Protein AF-A0AAV3P9Z8-F1 (afdb_monomer)

Sequence (166 aa):
MNFHLKKAGYNNTFNQFNIDGEAYTYLLNVLAPEHCNPATLDVKDPAERANLLLEHAEKMDCKRYIDPKDIVEGSANLNLAFEAQIFHQRNGLSPDNKKVSFAEMMTDDELISREERCFRLWINSLGTPSYANNLCEDVRNGWTLLEVLDKIHPGSVNKASYNNAF

Organism: Lithospermum erythrorhizon (NCBI:txid34254)

Foldseek 3Di:
DQVQCVVLVNPDGDDLQDFLPQSLLSVLCSQCVVLRDPCLNVDPHSLVSLVSSVVSCVVLVQDDDDHSVCRNVSVNVVSVVSVVSCCVSTVPDDPPPPCPDPVVPDPVVVVVVVVQVVVQVVLCVLPFPDHDPGNVPSCPVVPSVLSVVCSVPPPPHDPVVCVPVD

Solvent-accessible surface area (backbone atoms only — not comparable to full-atom values): 10073 Å² total; per-residue (Å²): 111,62,75,55,30,56,74,68,67,48,89,69,79,85,46,78,81,68,39,64,41,57,73,56,48,52,38,46,41,71,63,40,54,92,61,54,60,81,64,55,79,73,48,82,50,44,55,64,32,26,46,53,44,49,57,42,40,44,76,68,71,43,83,84,84,75,54,37,65,45,45,55,71,31,39,56,70,62,50,52,52,49,53,50,48,48,43,73,73,52,67,76,68,77,80,72,80,71,71,73,52,78,85,71,63,49,74,63,57,58,52,50,53,50,50,44,52,52,52,28,53,51,54,51,69,68,71,50,94,66,77,58,85,49,47,86,62,58,40,69,85,43,57,52,52,50,48,50,47,27,70,78,40,77,79,73,54,71,67,80,78,53,70,80,76,115

Mean predicted aligned error: 9.34 Å

Secondary structure (DSSP, 8-state):
-HHHHHHTT--SPP-TTS--SHHHHHHHHHH-GGG--THHHH---HHHHHHHHHHHHHHTT----S-HHHHHTT-HHHHHHHHHHHHHH------------GGGS-HHHHHHHHHHHHHHHHHHHTT-SS--SSHHHHTTTSHHHHHHHHHHSTT-S-GGGTTT--

InterPro domains:
  IPR001715 Calponin homology domain [PF00307] (1-89)
  IPR001715 Calponin homology domain [PS50021] (1-91)
  IPR001715 Calponin homology domain [PS50021] (113-166)
  IPR036872 CH domain superfamily [G3DSA:1.10.418.10] (1-94)
  IPR036872 CH domain superfamily [G3DSA:1.10.418.10] (109-165)
  IPR036872 CH domain superfamily [SSF47576] (1-158)
  IPR039959 Fimbrin/Plastin [PTHR19961] (1-162)

Nearest PDB structures (foldseek):
  1pxy-assembly1_A  TM=8.568E-01  e=1.450E-12  Arabidopsis thaliana
  1pxy-assembly2_B  TM=8.191E-01  e=7.698E-12  Arabidopsis thaliana
  1rt8-assembly1_A  TM=8.557E-01  e=7.933E-09  Schizosaccharomyces pombe
  5a37-assembly2_B  TM=4.606E-01  e=2.775E-01  Homo sapiens
  6sl2-assembly1_A  TM=4.660E-01  e=6.348E+00  Entamoeba histolytica

pLDDT: mean 83.17, std 13.85, range [42.38, 97.12]

Radius of gyration: 22.89 Å; Cα contacts (8 Å, |Δi|>4): 141; chains: 1; bounding box: 52×32×57 Å

Structure (mmCIF, N/CA/C/O backbone):
data_AF-A0AAV3P9Z8-F1
#
_entry.id   AF-A0AAV3P9Z8-F1
#
loop_
_atom_site.group_PDB
_atom_site.id
_atom_site.type_symbol
_atom_site.label_atom_id
_atom_site.label_alt_id
_atom_site.label_comp_id
_atom_site.label_asym_id
_atom_site.label_entity_id
_atom_site.label_seq_id
_atom_site.pdbx_PDB_ins_code
_atom_site.Cartn_x
_atom_site.Cartn_y
_atom_site.Cartn_z
_atom_site.occupancy
_atom_site.B_iso_or_equiv
_atom_site.auth_seq_id
_atom_site.auth_comp_id
_atom_site.auth_asym_id
_atom_site.auth_atom_id
_atom_site.pdbx_PDB_model_num
ATOM 1 N N . MET A 1 1 ? -5.318 6.212 7.084 1.00 83.19 1 MET A N 1
ATOM 2 C CA . MET A 1 1 ? -5.020 6.284 8.532 1.00 83.19 1 MET A CA 1
ATOM 3 C C . MET A 1 1 ? -4.733 7.697 9.059 1.00 83.19 1 MET A C 1
ATOM 5 O O . MET A 1 1 ? -5.621 8.290 9.663 1.00 83.19 1 MET A O 1
ATOM 9 N N . ASN A 1 2 ? -3.552 8.284 8.805 1.00 87.25 2 ASN A N 1
ATOM 10 C CA . ASN A 1 2 ? -3.097 9.532 9.460 1.00 87.25 2 ASN A CA 1
ATOM 11 C C . ASN A 1 2 ? -4.044 10.744 9.336 1.00 87.25 2 ASN A C 1
ATOM 13 O O . ASN A 1 2 ? -4.133 11.551 10.259 1.00 87.25 2 ASN A O 1
ATOM 17 N N . PHE A 1 3 ? -4.786 10.861 8.231 1.00 88.69 3 PHE A N 1
ATOM 18 C CA . PHE A 1 3 ? -5.799 11.909 8.054 1.00 88.69 3 PHE A CA 1
ATOM 19 C C . PHE A 1 3 ? -6.867 11.903 9.163 1.00 88.69 3 PHE A C 1
ATOM 21 O O . PHE A 1 3 ? -7.204 12.959 9.697 1.00 88.69 3 PHE A O 1
ATOM 28 N N . HIS A 1 4 ? -7.365 10.721 9.534 1.00 89.56 4 HIS A N 1
ATOM 29 C CA . HIS A 1 4 ? -8.391 10.566 10.570 1.00 89.56 4 HIS A CA 1
ATOM 30 C C . HIS A 1 4 ? -7.808 10.679 11.972 1.00 89.56 4 HIS A C 1
ATOM 32 O O . HIS A 1 4 ? -8.395 11.346 12.816 1.00 89.56 4 HIS A O 1
ATOM 38 N N . LEU A 1 5 ? -6.613 10.129 12.197 1.00 87.94 5 LEU A N 1
ATOM 39 C CA . LEU A 1 5 ? -5.914 10.239 13.482 1.00 87.94 5 LEU A CA 1
ATOM 40 C C . LEU A 1 5 ? -5.647 11.693 13.877 1.00 87.94 5 LEU A C 1
ATOM 42 O O . LEU A 1 5 ? -5.901 12.085 15.014 1.00 87.94 5 LEU A O 1
ATOM 46 N N . LYS A 1 6 ? -5.234 12.529 12.917 1.00 87.06 6 LYS A N 1
ATOM 47 C CA . LYS A 1 6 ? -5.043 13.964 13.152 1.00 87.06 6 LYS A CA 1
ATOM 48 C C . LYS A 1 6 ? -6.346 14.666 13.548 1.00 87.06 6 LYS A C 1
ATOM 50 O O . LYS A 1 6 ? -6.323 15.547 14.402 1.00 87.06 6 LYS A O 1
ATOM 55 N N . LYS A 1 7 ? -7.483 14.280 12.956 1.00 84.38 7 LYS A N 1
ATOM 56 C CA . LYS A 1 7 ? -8.808 14.794 13.350 1.00 84.38 7 LYS A CA 1
ATOM 57 C C . LYS A 1 7 ? -9.230 14.311 14.739 1.00 84.38 7 LYS A C 1
ATOM 59 O O . LYS A 1 7 ? -9.911 15.048 15.441 1.00 84.38 7 LYS A O 1
ATOM 64 N N . ALA A 1 8 ? -8.806 13.110 15.127 1.00 82.94 8 ALA A N 1
ATOM 65 C CA . ALA A 1 8 ? -9.063 12.521 16.439 1.00 82.94 8 ALA A CA 1
ATOM 66 C C . ALA A 1 8 ? -8.230 13.146 17.574 1.00 82.94 8 ALA A C 1
ATOM 68 O O . ALA A 1 8 ? -8.424 12.786 18.730 1.00 82.94 8 ALA A O 1
ATOM 69 N N . GLY A 1 9 ? -7.276 14.032 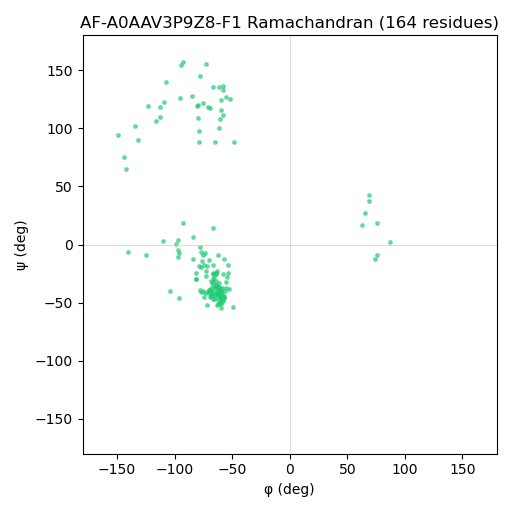17.260 1.00 82.00 9 GLY A N 1
ATOM 70 C CA . GLY A 1 9 ? -6.333 14.572 18.242 1.00 82.00 9 GLY A CA 1
ATOM 71 C C . GLY A 1 9 ? -5.225 13.592 18.644 1.00 82.00 9 GLY A C 1
ATOM 72 O O . GLY A 1 9 ? -4.591 13.785 19.677 1.00 82.00 9 GLY A O 1
ATOM 73 N N . TYR A 1 10 ? -4.976 12.549 17.845 1.00 81.44 10 TYR A N 1
ATOM 74 C CA . TYR A 1 10 ? -3.862 11.633 18.079 1.00 81.44 10 TYR A CA 1
ATOM 75 C C . TYR A 1 10 ? -2.535 12.346 17.772 1.00 81.44 10 TYR A C 1
ATOM 77 O O . TYR A 1 10 ? -2.305 12.797 16.648 1.00 81.44 10 TYR A O 1
ATOM 85 N N . ASN A 1 11 ? -1.677 12.481 18.787 1.00 74.19 11 ASN A N 1
ATOM 86 C CA . ASN A 1 11 ? -0.463 13.307 18.724 1.00 74.19 11 ASN A CA 1
ATOM 87 C C . ASN A 1 11 ? 0.708 12.637 17.988 1.00 74.19 11 ASN A C 1
ATOM 89 O O . ASN A 1 11 ? 1.643 13.322 17.572 1.00 74.19 11 ASN A O 1
ATOM 93 N N . ASN A 1 12 ? 0.665 11.315 17.819 1.00 73.12 12 ASN A N 1
ATOM 94 C CA . ASN A 1 12 ? 1.720 10.562 17.150 1.00 73.12 12 ASN A CA 1
ATOM 95 C 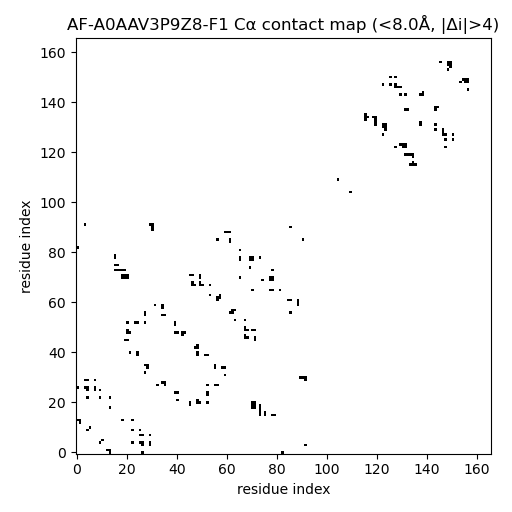C . ASN A 1 12 ? 1.402 10.367 15.663 1.00 73.12 12 ASN A C 1
ATOM 97 O O . ASN A 1 12 ? 0.251 10.357 15.233 1.00 73.12 12 ASN A O 1
ATOM 101 N N . THR A 1 13 ? 2.443 10.187 14.853 1.00 71.38 13 THR A N 1
ATOM 102 C CA . THR A 1 13 ? 2.265 9.742 13.466 1.00 71.38 13 THR A CA 1
ATOM 103 C C . THR A 1 13 ? 2.175 8.227 13.462 1.00 71.38 13 THR A C 1
ATOM 105 O O . THR A 1 13 ? 3.051 7.566 14.020 1.00 71.38 13 THR A O 1
ATOM 108 N N . PHE A 1 14 ? 1.134 7.673 12.837 1.00 66.94 14 PHE A N 1
ATOM 109 C CA . PHE A 1 14 ? 1.035 6.228 12.688 1.00 66.94 14 PHE A CA 1
ATOM 110 C C . PHE A 1 14 ? 2.235 5.712 11.901 1.00 66.94 14 PHE A C 1
ATOM 112 O O . PHE A 1 14 ? 2.489 6.156 10.777 1.00 66.94 14 PHE A O 1
ATOM 119 N N . ASN A 1 15 ? 2.949 4.771 12.510 1.00 66.88 15 ASN A N 1
ATOM 120 C CA . ASN A 1 15 ? 3.999 4.002 11.880 1.00 66.88 15 ASN A CA 1
ATOM 121 C C . ASN A 1 15 ? 3.632 2.524 12.021 1.00 66.88 15 ASN A C 1
ATOM 123 O O . ASN A 1 15 ? 3.529 2.012 13.134 1.00 66.88 15 ASN A O 1
ATOM 127 N N . GLN A 1 16 ? 3.468 1.847 10.886 1.00 58.25 16 GLN A N 1
ATOM 128 C CA . GLN A 1 16 ? 3.085 0.437 10.795 1.00 58.25 16 GLN A CA 1
ATOM 129 C C . GLN A 1 16 ? 4.029 -0.532 11.542 1.00 58.25 16 GLN A C 1
ATOM 131 O O . GLN A 1 16 ? 3.693 -1.696 11.727 1.00 58.25 16 GLN A O 1
ATOM 136 N N . PHE A 1 17 ? 5.207 -0.060 11.963 1.00 58.03 17 PHE A N 1
ATOM 137 C CA . PHE A 1 17 ? 6.217 -0.830 12.695 1.00 58.03 17 PHE A CA 1
ATOM 138 C C . PHE A 1 17 ? 6.197 -0.620 14.217 1.00 58.03 17 PHE A C 1
ATOM 140 O O . PHE A 1 17 ? 7.033 -1.188 14.914 1.00 58.03 17 PHE A O 1
ATOM 147 N N . ASN A 1 18 ? 5.297 0.212 14.747 1.00 58.16 18 ASN A N 1
ATOM 148 C CA . ASN A 1 18 ? 5.192 0.459 16.185 1.00 58.16 18 ASN A CA 1
ATOM 149 C C . ASN A 1 18 ? 3.722 0.635 16.579 1.00 58.16 18 ASN A C 1
ATOM 151 O O . ASN A 1 18 ? 3.242 1.757 16.745 1.00 58.16 18 ASN A O 1
ATOM 155 N N . ILE A 1 19 ? 2.992 -0.481 16.626 1.00 63.69 19 ILE A N 1
ATOM 156 C CA . ILE A 1 19 ? 1.546 -0.496 16.842 1.00 63.69 19 ILE A CA 1
ATOM 157 C C . ILE A 1 19 ? 1.257 -1.210 18.165 1.00 63.69 19 ILE A C 1
ATOM 159 O O . ILE A 1 19 ? 1.323 -2.426 18.254 1.00 63.69 19 ILE A O 1
ATOM 163 N N . ASP A 1 20 ? 0.888 -0.456 19.193 1.00 66.56 20 ASP A N 1
ATOM 164 C CA . ASP A 1 20 ? 0.384 -0.954 20.482 1.00 66.56 20 ASP A CA 1
ATOM 165 C C . ASP A 1 20 ? -1.160 -1.051 20.503 1.00 66.56 20 ASP A C 1
ATOM 167 O O . ASP A 1 20 ? -1.810 -1.044 21.553 1.00 66.56 20 ASP A O 1
ATOM 171 N N . GLY A 1 21 ? -1.767 -1.061 19.314 1.00 74.50 21 GLY A N 1
ATOM 172 C CA . GLY A 1 21 ? -3.212 -1.039 19.092 1.00 74.50 21 GLY A CA 1
ATOM 173 C C . GLY A 1 21 ? -3.882 0.317 19.341 1.00 74.50 21 GLY A C 1
ATOM 174 O O . GLY A 1 21 ? -5.016 0.501 18.906 1.00 74.50 21 GLY A O 1
ATOM 175 N N . GLU A 1 22 ? -3.208 1.293 19.964 1.00 84.25 22 GLU A N 1
ATOM 176 C CA . GLU A 1 22 ? -3.814 2.578 20.339 1.00 84.25 22 GLU A CA 1
ATOM 177 C C . GLU A 1 22 ? -4.289 3.355 19.107 1.00 84.25 22 GLU A C 1
ATOM 179 O O . GLU A 1 22 ? -5.435 3.803 19.041 1.00 84.25 22 GLU A O 1
ATOM 184 N N . ALA A 1 23 ? -3.437 3.456 18.085 1.00 86.50 23 ALA A N 1
ATOM 185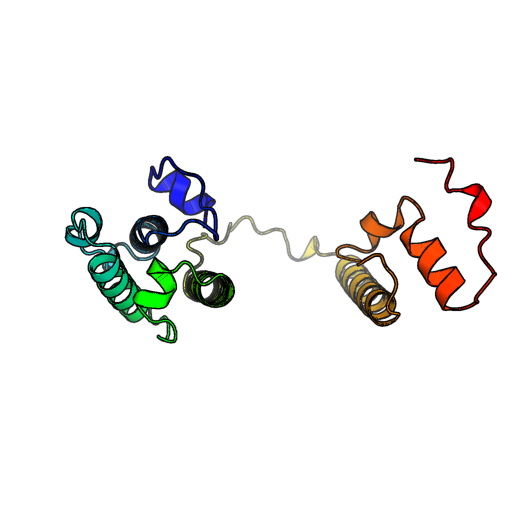 C CA . ALA A 1 23 ? -3.779 4.158 16.853 1.00 86.50 23 ALA A CA 1
ATOM 186 C C . ALA A 1 23 ? -5.023 3.562 16.169 1.00 86.50 23 ALA A C 1
ATOM 188 O O . ALA A 1 23 ? -5.853 4.304 15.641 1.00 86.50 23 ALA A O 1
ATOM 189 N N . TYR A 1 24 ? -5.199 2.239 16.204 1.00 88.56 24 TYR A N 1
ATOM 190 C CA . TYR A 1 24 ? -6.406 1.617 15.667 1.00 88.56 24 TYR A CA 1
ATOM 191 C C . TYR A 1 24 ? -7.642 1.956 16.498 1.00 88.56 24 TYR A C 1
ATOM 193 O O . TYR A 1 24 ? -8.676 2.266 15.913 1.00 88.56 24 TYR A O 1
ATOM 201 N N . THR A 1 25 ? -7.543 1.991 17.829 1.00 88.94 25 THR A N 1
ATOM 202 C CA . THR A 1 25 ? -8.656 2.412 18.693 1.00 88.94 25 THR A CA 1
ATOM 203 C C . THR A 1 25 ? -9.122 3.830 18.352 1.00 88.94 25 THR A C 1
ATOM 205 O O . THR A 1 25 ? -10.314 4.056 18.139 1.00 88.94 25 THR A O 1
ATOM 208 N N . TYR A 1 26 ? -8.194 4.784 18.205 1.00 88.75 26 TYR A N 1
ATOM 209 C CA . TYR A 1 26 ? -8.536 6.143 17.762 1.00 88.75 26 TYR A CA 1
ATOM 210 C C . TYR A 1 26 ? -9.179 6.151 16.373 1.00 88.75 26 TYR A C 1
ATOM 212 O O . TYR A 1 26 ? -10.168 6.855 16.159 1.00 88.75 26 TYR A O 1
ATOM 220 N N . LEU A 1 27 ? -8.648 5.367 15.429 1.00 89.88 27 LEU A N 1
ATOM 221 C CA . LEU A 1 27 ? -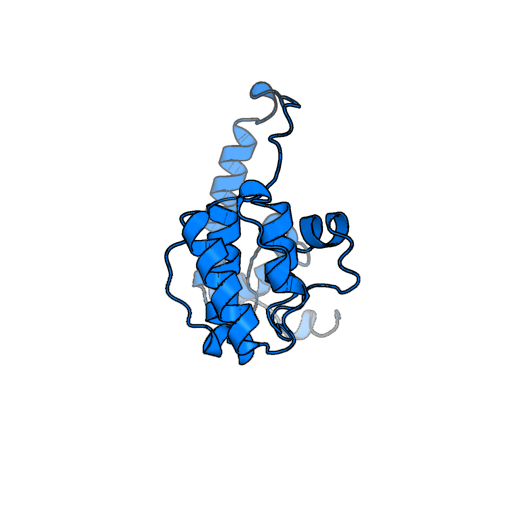9.213 5.268 14.086 1.00 89.88 27 LEU A CA 1
ATOM 222 C C . LEU A 1 27 ? -10.661 4.766 14.123 1.00 89.88 27 LEU A C 1
ATOM 224 O O . LEU A 1 27 ? -11.532 5.394 13.522 1.00 89.88 27 LEU A O 1
ATOM 228 N N . LEU A 1 28 ? -10.926 3.655 14.812 1.00 90.44 28 LEU A N 1
ATOM 229 C CA . LEU A 1 28 ? -12.259 3.056 14.839 1.00 90.44 28 LEU A CA 1
ATOM 230 C C . LEU A 1 28 ? -13.277 3.966 15.524 1.00 90.44 28 LEU A C 1
ATOM 232 O O . LEU A 1 28 ? -14.411 4.065 15.062 1.00 90.44 28 LEU A O 1
ATOM 236 N N . ASN A 1 29 ? -12.861 4.700 16.555 1.00 89.81 29 ASN A N 1
ATOM 237 C CA . ASN A 1 29 ? -13.712 5.690 17.211 1.00 89.81 29 ASN A CA 1
ATOM 238 C C . ASN A 1 29 ? -14.100 6.848 16.278 1.00 89.81 29 ASN A C 1
ATOM 240 O O . ASN A 1 29 ? -15.200 7.381 16.399 1.00 89.81 29 ASN A O 1
ATOM 244 N N . VAL A 1 30 ? -13.234 7.224 15.330 1.00 90.12 30 VAL A N 1
ATOM 245 C CA . VAL A 1 30 ? -13.564 8.228 14.304 1.00 90.12 30 VAL A CA 1
ATOM 246 C C . VAL A 1 30 ? -14.453 7.650 13.202 1.00 90.12 30 VAL A C 1
ATOM 248 O O . VAL A 1 30 ? -15.362 8.331 12.735 1.00 90.12 30 VAL A O 1
ATOM 251 N N . LEU A 1 31 ? -14.187 6.420 12.759 1.00 90.94 31 LEU A N 1
ATOM 252 C CA . LEU A 1 31 ? -14.875 5.807 11.615 1.00 90.94 31 LEU A CA 1
ATOM 253 C C . LEU A 1 31 ? -16.240 5.194 11.960 1.00 90.94 31 LEU A C 1
ATOM 255 O O . LEU A 1 31 ? -17.116 5.107 11.095 1.00 90.94 31 LEU A O 1
ATOM 259 N N . ALA A 1 32 ? -16.407 4.733 13.195 1.00 91.25 32 ALA A N 1
ATOM 260 C CA . ALA A 1 32 ? -17.628 4.121 13.701 1.00 91.25 32 ALA A CA 1
ATOM 261 C C . ALA A 1 32 ? -17.875 4.532 15.164 1.00 91.25 32 ALA A C 1
ATOM 263 O O . ALA A 1 32 ? -17.827 3.681 16.066 1.00 91.25 32 ALA A O 1
ATOM 264 N N . PRO A 1 33 ? -18.124 5.831 15.423 1.00 89.81 33 PRO A N 1
ATOM 265 C CA . PRO A 1 33 ? -18.392 6.335 16.769 1.00 89.81 33 PRO A CA 1
ATOM 266 C C . PRO A 1 33 ? -19.603 5.658 17.428 1.00 89.81 33 PRO A C 1
ATOM 268 O O . PRO A 1 33 ? -19.659 5.565 18.650 1.00 89.81 33 PRO A O 1
ATOM 271 N N . GLU A 1 34 ? -20.548 5.128 16.648 1.00 91.06 34 GLU A N 1
ATOM 272 C CA . GLU A 1 34 ? -21.717 4.387 17.132 1.00 91.06 34 GLU A CA 1
ATOM 273 C C . GLU A 1 34 ? -21.381 3.041 17.797 1.00 91.06 34 GLU A C 1
ATOM 275 O O . GLU A 1 34 ? -22.203 2.481 18.521 1.00 91.06 34 GLU A O 1
ATOM 280 N N . HIS A 1 35 ? -20.181 2.512 17.555 1.00 88.19 35 HIS A N 1
ATOM 281 C CA . HIS A 1 35 ? -19.687 1.267 18.149 1.00 88.19 35 HIS A CA 1
ATOM 282 C C . HIS A 1 35 ? -18.568 1.501 19.168 1.00 88.19 35 HIS A C 1
ATOM 284 O O . HIS A 1 35 ? -18.035 0.535 19.716 1.00 88.19 35 HIS A O 1
ATOM 290 N N . CYS A 1 36 ? -18.243 2.770 19.433 1.00 81.44 36 CYS A N 1
ATOM 291 C CA . CYS A 1 36 ? -17.220 3.170 20.384 1.00 81.44 36 CYS A CA 1
ATOM 292 C C . CYS A 1 36 ? -17.530 2.626 21.783 1.00 81.44 36 CYS A C 1
ATOM 294 O O . CYS A 1 36 ? -18.644 2.752 22.297 1.00 81.44 36 CYS A O 1
ATOM 296 N N . ASN A 1 37 ? -16.509 2.053 22.413 1.00 77.50 37 ASN A N 1
ATOM 297 C CA . ASN A 1 37 ? -16.519 1.723 23.827 1.00 77.50 37 ASN A CA 1
ATOM 298 C C . ASN A 1 37 ? -15.485 2.618 24.535 1.00 77.50 37 ASN A C 1
ATOM 300 O O . ASN A 1 37 ? -14.284 2.398 24.344 1.00 77.50 37 ASN A O 1
ATOM 304 N N . PRO A 1 38 ? -15.916 3.597 25.358 1.00 69.75 38 PRO A N 1
ATOM 305 C CA . PRO A 1 38 ? -15.014 4.516 26.055 1.00 69.75 38 PRO A CA 1
ATOM 306 C C . PRO A 1 38 ? -13.946 3.812 26.897 1.00 69.75 38 PRO A C 1
ATOM 308 O O . PRO A 1 38 ? -12.848 4.337 27.044 1.00 69.75 38 PRO A O 1
ATOM 311 N N . ALA A 1 39 ? -14.231 2.599 27.382 1.00 71.50 39 ALA A N 1
ATOM 312 C CA . ALA A 1 39 ? -13.295 1.832 28.197 1.00 71.50 39 ALA A CA 1
ATOM 313 C C . ALA A 1 39 ? -12.008 1.449 27.447 1.00 71.50 39 ALA A C 1
ATOM 315 O O . ALA A 1 39 ? -10.988 1.223 28.084 1.00 71.50 39 ALA A O 1
ATOM 316 N N . THR A 1 40 ? -12.025 1.396 26.109 1.00 73.69 40 THR A N 1
ATOM 317 C CA . THR A 1 40 ? -10.892 0.909 25.294 1.00 73.69 40 THR A CA 1
ATOM 318 C C . THR A 1 40 ? -9.642 1.781 25.371 1.00 73.69 40 THR A C 1
ATOM 320 O O . THR A 1 40 ? -8.537 1.261 25.220 1.00 73.69 40 THR A O 1
ATOM 323 N N . LEU A 1 41 ? -9.798 3.083 25.627 1.00 73.31 41 LEU A N 1
ATOM 324 C CA . LEU A 1 41 ? -8.681 4.020 25.786 1.00 73.31 41 LEU A CA 1
ATOM 325 C C . LEU A 1 41 ? -8.072 3.968 27.196 1.00 73.31 41 LEU A C 1
ATOM 327 O O . LEU A 1 41 ? -6.891 4.260 27.359 1.00 73.31 41 LEU A O 1
ATOM 331 N N . ASP A 1 42 ? -8.849 3.543 28.195 1.00 81.62 42 ASP A N 1
ATOM 332 C CA . ASP A 1 42 ? -8.392 3.409 29.583 1.00 81.62 42 ASP A CA 1
ATOM 333 C C . ASP A 1 42 ? -7.686 2.063 29.847 1.00 81.62 42 ASP A C 1
ATOM 335 O O . ASP A 1 42 ? -7.021 1.891 30.877 1.00 81.62 42 ASP A O 1
ATOM 339 N N . VAL A 1 43 ? -7.788 1.103 28.914 1.00 84.81 43 VAL A N 1
ATOM 340 C CA . VAL A 1 43 ? -7.112 -0.197 29.009 1.00 84.81 43 VAL A CA 1
ATOM 341 C C . VAL A 1 43 ? -5.600 -0.032 28.862 1.00 84.81 43 VAL A C 1
ATOM 343 O O . VAL A 1 43 ? -5.079 0.361 27.812 1.00 84.81 43 VAL A O 1
ATOM 346 N N . LYS A 1 44 ? -4.875 -0.394 29.925 1.00 84.31 44 LYS A N 1
ATOM 347 C CA . LYS A 1 44 ? -3.406 -0.349 29.974 1.00 84.31 44 LYS A CA 1
ATOM 348 C C . LYS A 1 44 ? -2.742 -1.553 29.316 1.00 84.31 44 LYS A C 1
ATOM 350 O O . LYS A 1 44 ? -1.628 -1.405 28.825 1.00 84.31 44 LYS A O 1
ATOM 355 N N . ASP A 1 45 ? -3.395 -2.715 29.331 1.00 87.94 45 ASP A N 1
ATOM 356 C CA . ASP A 1 45 ? -2.852 -3.935 28.739 1.00 87.94 45 ASP A CA 1
ATOM 357 C C . ASP A 1 45 ? -3.043 -3.944 27.207 1.00 87.94 45 ASP A C 1
ATOM 359 O O . ASP A 1 45 ? -4.181 -3.889 26.731 1.00 87.94 45 ASP A O 1
ATOM 363 N N . PRO A 1 46 ? -1.965 -4.022 26.406 1.00 86.62 46 PRO A N 1
ATOM 364 C CA . PRO A 1 46 ? -2.073 -4.020 24.948 1.00 86.62 46 PRO A CA 1
ATOM 365 C C . PRO A 1 46 ? -2.863 -5.208 24.385 1.00 86.62 46 PRO A C 1
ATOM 367 O O . PRO A 1 46 ? -3.545 -5.056 23.374 1.00 86.62 46 PRO A O 1
ATOM 370 N N . ALA A 1 47 ? -2.804 -6.383 25.024 1.00 87.69 47 ALA A N 1
ATOM 371 C CA . ALA A 1 47 ? -3.508 -7.572 24.544 1.00 87.69 47 ALA A CA 1
ATOM 372 C C . ALA A 1 47 ? -5.022 -7.475 24.785 1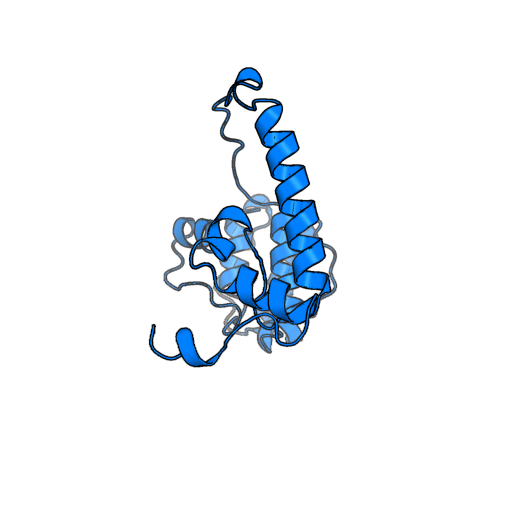.00 87.69 47 ALA A C 1
ATOM 374 O O . ALA A 1 47 ? -5.818 -7.793 23.898 1.00 87.69 47 ALA A O 1
ATOM 375 N N . GLU A 1 48 ? -5.439 -6.988 25.952 1.00 89.50 48 GLU A N 1
ATOM 376 C CA . GLU A 1 48 ? -6.836 -6.652 26.231 1.00 89.50 48 GLU A CA 1
ATOM 377 C C . GLU A 1 48 ? -7.344 -5.549 25.288 1.00 89.50 48 GLU A C 1
ATOM 379 O O . GLU A 1 48 ? -8.412 -5.687 24.687 1.00 89.50 48 GLU A O 1
ATOM 384 N N . ARG A 1 49 ? -6.542 -4.500 25.054 1.00 89.50 49 ARG A N 1
ATOM 385 C CA . ARG A 1 49 ? -6.876 -3.433 24.097 1.00 89.50 49 ARG A CA 1
ATOM 386 C C . ARG A 1 49 ? -7.065 -3.975 22.680 1.00 89.50 49 ARG A C 1
ATOM 388 O O . ARG A 1 49 ? -8.039 -3.622 22.019 1.00 89.50 49 ARG A O 1
ATOM 395 N N . ALA A 1 50 ? -6.173 -4.853 22.225 1.00 89.62 50 ALA A N 1
ATOM 396 C CA . ALA A 1 50 ? -6.265 -5.484 20.913 1.00 89.62 50 ALA A CA 1
ATOM 397 C C . ALA A 1 50 ? -7.507 -6.388 20.784 1.00 89.62 50 ALA A C 1
ATOM 399 O O . ALA A 1 50 ? -8.122 -6.421 19.722 1.00 89.62 50 ALA A O 1
ATOM 400 N N . ASN A 1 51 ? -7.932 -7.070 21.853 1.00 90.75 51 ASN A N 1
ATOM 401 C CA . ASN A 1 51 ? -9.193 -7.822 21.844 1.00 90.75 51 ASN A CA 1
ATOM 402 C C . ASN A 1 51 ? -10.404 -6.907 21.635 1.00 90.75 51 ASN A C 1
ATOM 404 O O . ASN A 1 51 ? -11.198 -7.143 20.726 1.00 90.75 51 ASN A O 1
ATOM 408 N N . LEU A 1 52 ? -10.514 -5.837 22.426 1.00 90.38 52 LEU A N 1
ATOM 409 C CA . LEU A 1 52 ? -11.630 -4.894 22.315 1.00 90.38 52 LEU A CA 1
ATOM 410 C C . LEU A 1 52 ? -11.649 -4.176 20.958 1.00 90.38 52 LEU A C 1
ATOM 412 O O . LEU A 1 52 ? -12.714 -3.927 20.393 1.00 90.38 52 LEU A O 1
ATOM 416 N N . LEU A 1 53 ? -10.468 -3.877 20.416 1.00 90.75 53 LEU A N 1
ATOM 417 C CA . LEU A 1 53 ? -10.307 -3.344 19.069 1.00 90.75 53 LEU A CA 1
ATOM 418 C C . LEU A 1 53 ? -10.904 -4.286 18.013 1.00 90.75 53 LEU A C 1
ATOM 420 O O . LEU A 1 53 ? -11.620 -3.834 17.120 1.00 90.75 53 LEU A O 1
ATOM 424 N N . LEU A 1 54 ? -10.624 -5.588 18.107 1.00 91.81 54 LEU A N 1
ATOM 425 C CA . LEU A 1 54 ? -11.152 -6.576 17.166 1.00 91.81 54 LEU A CA 1
ATOM 426 C C . LEU A 1 54 ? -12.665 -6.752 17.298 1.00 91.81 54 LEU A C 1
ATOM 428 O O . LEU A 1 54 ? -13.346 -6.857 16.282 1.00 91.81 54 LEU A O 1
ATOM 432 N N . GLU A 1 55 ? -13.205 -6.709 18.515 1.00 91.81 55 GLU A N 1
ATOM 433 C CA . GLU A 1 55 ? -14.657 -6.709 18.736 1.00 91.81 55 GLU A CA 1
ATOM 434 C C . GLU A 1 55 ? -15.336 -5.476 18.121 1.00 91.81 55 GLU A C 1
ATOM 436 O O . GLU A 1 55 ? -16.433 -5.566 17.565 1.00 91.81 55 GLU A O 1
ATOM 441 N N . HIS A 1 56 ? -14.698 -4.304 18.199 1.00 91.56 56 HIS A N 1
ATOM 442 C CA . HIS A 1 56 ? -15.187 -3.088 17.543 1.00 91.56 56 HIS A CA 1
ATOM 443 C C . HIS A 1 56 ? -15.124 -3.230 16.019 1.00 91.56 56 HIS A C 1
ATOM 445 O O . HIS A 1 56 ? -16.105 -2.929 15.339 1.00 91.56 56 HIS A O 1
ATOM 451 N N . ALA A 1 57 ? -14.026 -3.754 15.474 1.00 92.06 57 ALA A N 1
ATOM 452 C CA . ALA A 1 57 ? -13.900 -4.005 14.041 1.00 92.06 57 ALA A CA 1
ATOM 453 C C . ALA A 1 57 ? -14.966 -4.984 13.519 1.00 92.06 57 ALA A C 1
ATOM 455 O O . ALA A 1 57 ? -15.556 -4.746 12.463 1.00 92.06 57 ALA A O 1
ATOM 456 N N . GLU A 1 58 ? -15.282 -6.029 14.282 1.00 92.50 58 GLU A N 1
ATOM 457 C CA . GLU A 1 58 ? -16.327 -6.997 13.942 1.00 92.50 58 GLU A CA 1
ATOM 458 C C . GLU A 1 58 ? -17.717 -6.343 13.870 1.00 92.50 58 GLU A C 1
ATOM 460 O O . GLU A 1 58 ? -18.483 -6.618 12.947 1.00 92.50 58 GLU A O 1
ATOM 465 N N . LYS A 1 59 ? -18.019 -5.378 14.752 1.00 92.50 59 LYS A N 1
ATOM 466 C CA . LYS A 1 59 ? -19.263 -4.581 14.680 1.00 92.50 59 LYS A CA 1
ATOM 467 C C . LYS A 1 59 ? -19.352 -3.710 13.425 1.00 92.50 59 LYS A C 1
ATOM 469 O O . LYS A 1 59 ? -20.452 -3.385 12.993 1.00 92.50 59 LYS A O 1
ATOM 474 N N . MET A 1 60 ? -18.218 -3.352 12.823 1.00 90.25 60 MET A N 1
ATOM 475 C CA . MET A 1 60 ? -18.175 -2.656 11.533 1.00 90.25 60 MET A CA 1
ATOM 476 C C . MET A 1 60 ? -18.258 -3.605 10.327 1.00 90.25 60 MET A C 1
ATOM 478 O O . MET A 1 60 ? -18.088 -3.144 9.197 1.00 90.25 60 MET A O 1
ATOM 482 N N . ASP A 1 61 ? -18.491 -4.903 10.548 1.00 89.38 61 ASP A N 1
ATOM 483 C CA . ASP A 1 61 ? -18.492 -5.950 9.518 1.00 89.38 61 ASP A CA 1
ATOM 484 C C . ASP A 1 61 ? -17.098 -6.164 8.875 1.00 89.38 61 ASP A C 1
ATOM 486 O O . ASP A 1 61 ? -16.944 -6.632 7.746 1.00 89.38 61 ASP A O 1
ATOM 490 N N . CYS A 1 62 ? -16.028 -5.860 9.625 1.00 90.69 62 CYS A N 1
ATOM 491 C CA . CYS A 1 62 ? -14.681 -6.308 9.274 1.00 90.69 62 CYS A CA 1
ATOM 492 C C . CYS A 1 62 ? -14.505 -7.776 9.697 1.00 90.69 62 CYS A C 1
ATOM 494 O O . CYS A 1 62 ? -14.394 -8.091 10.879 1.00 90.69 62 CYS A O 1
ATOM 496 N N . LYS A 1 63 ? -14.448 -8.687 8.719 1.00 86.00 63 LYS A N 1
ATOM 497 C CA . LYS A 1 63 ? -14.110 -10.109 8.914 1.00 86.00 63 LYS A CA 1
ATOM 498 C C . LYS A 1 63 ? -12.811 -10.291 9.699 1.00 86.00 63 LYS A C 1
ATOM 500 O O . LYS A 1 63 ? -11.761 -9.828 9.259 1.00 86.00 63 LYS A O 1
ATOM 505 N N . ARG A 1 64 ? -12.878 -11.051 10.789 1.00 83.31 64 ARG A N 1
ATOM 506 C CA . ARG A 1 64 ? -11.736 -11.378 11.645 1.00 83.31 64 ARG A CA 1
ATOM 507 C C . ARG A 1 64 ? -10.819 -12.421 10.996 1.00 83.31 64 ARG A C 1
ATOM 509 O O . ARG A 1 64 ? -11.258 -13.527 10.692 1.00 83.31 64 ARG A O 1
ATOM 516 N N . TYR A 1 65 ? -9.546 -12.077 10.815 1.00 87.81 65 TYR A N 1
ATOM 517 C CA . TYR A 1 65 ? -8.479 -13.016 10.417 1.00 87.81 65 TYR A CA 1
ATOM 518 C C . TYR A 1 65 ? -7.144 -12.775 11.137 1.00 87.81 65 TYR A C 1
ATOM 520 O O . TYR A 1 65 ? -6.206 -13.542 10.940 1.00 87.81 65 TYR A O 1
ATOM 528 N N . ILE A 1 66 ? -7.046 -11.700 11.918 1.00 91.00 66 ILE A N 1
ATOM 529 C CA . ILE A 1 66 ? -5.878 -11.343 12.719 1.00 91.00 66 ILE A CA 1
ATOM 530 C C . ILE A 1 66 ? -6.204 -11.598 14.195 1.00 91.00 66 ILE A C 1
ATOM 532 O O . ILE A 1 66 ? -7.329 -11.328 14.635 1.00 91.00 66 ILE A O 1
ATOM 536 N N . ASP A 1 67 ? -5.241 -12.127 14.949 1.00 91.81 67 ASP A N 1
ATOM 537 C CA . ASP A 1 67 ? -5.375 -12.336 16.388 1.00 91.81 67 ASP A CA 1
ATOM 538 C C . ASP A 1 67 ? -4.830 -11.133 17.181 1.00 91.81 67 ASP A C 1
ATOM 540 O O . ASP A 1 67 ? -3.946 -10.417 16.706 1.00 91.81 67 ASP A O 1
ATOM 544 N N . PRO A 1 68 ? -5.275 -10.923 18.437 1.00 90.81 68 PRO A N 1
ATOM 545 C CA . PRO A 1 68 ? -4.762 -9.850 19.294 1.00 90.81 68 PRO A CA 1
ATOM 546 C C . PRO A 1 68 ? -3.234 -9.852 19.429 1.00 90.81 68 PRO A C 1
ATOM 548 O O . PRO A 1 68 ? -2.607 -8.795 19.425 1.00 90.81 68 PRO A O 1
ATOM 551 N N . LYS A 1 69 ? -2.627 -11.044 19.502 1.00 90.38 69 LYS A N 1
ATOM 552 C CA . LYS A 1 69 ? -1.168 -11.213 19.565 1.00 90.38 69 LYS A CA 1
ATOM 553 C C . LYS A 1 69 ? -0.461 -10.622 18.342 1.00 90.38 69 LYS A C 1
ATOM 555 O O . LYS A 1 69 ? 0.570 -9.994 18.506 1.00 90.38 69 LYS A O 1
ATOM 560 N N . ASP A 1 70 ? -1.035 -10.745 17.144 1.00 89.62 70 ASP A N 1
ATOM 561 C CA . ASP A 1 70 ? -0.395 -10.309 15.898 1.00 89.62 70 ASP A CA 1
ATOM 562 C C . ASP A 1 70 ? -0.372 -8.775 15.792 1.00 89.62 70 ASP A C 1
ATOM 564 O O . ASP A 1 70 ? 0.503 -8.191 15.147 1.00 89.62 70 ASP A O 1
ATOM 568 N N . ILE A 1 71 ? -1.341 -8.124 16.444 1.00 88.00 71 ILE A N 1
ATOM 569 C CA . ILE A 1 71 ? -1.400 -6.671 16.601 1.00 88.00 71 ILE A CA 1
ATOM 570 C C . ILE A 1 71 ? -0.316 -6.227 17.582 1.00 88.00 71 ILE A C 1
ATOM 572 O O . ILE A 1 71 ? 0.489 -5.371 17.232 1.00 88.00 71 ILE A O 1
ATOM 576 N N . VAL A 1 72 ? -0.258 -6.840 18.770 1.00 87.75 72 VAL A N 1
ATOM 577 C CA . VAL A 1 72 ? 0.711 -6.489 19.827 1.00 87.75 72 VAL A CA 1
ATOM 578 C C . VAL A 1 72 ? 2.156 -6.776 19.406 1.00 87.75 72 VAL A C 1
ATOM 580 O O . VAL A 1 72 ? 3.056 -6.000 19.712 1.00 87.75 72 VAL A O 1
ATOM 583 N N . GLU A 1 73 ? 2.389 -7.869 18.680 1.00 87.00 73 GLU A N 1
ATOM 584 C CA . GLU A 1 73 ? 3.698 -8.234 18.128 1.00 87.00 73 GLU A CA 1
ATOM 585 C C . GLU A 1 73 ? 4.081 -7.391 16.899 1.00 87.00 73 GLU A C 1
ATOM 587 O O . GLU A 1 73 ? 5.219 -7.461 16.435 1.00 87.00 73 GLU A O 1
ATOM 592 N N . GLY A 1 74 ? 3.156 -6.588 16.359 1.00 85.38 74 GLY A N 1
ATOM 593 C CA . GLY A 1 74 ? 3.430 -5.700 15.230 1.00 85.38 74 GLY A CA 1
ATOM 594 C C . GLY A 1 74 ? 3.685 -6.440 13.914 1.00 85.38 74 GLY A C 1
ATOM 595 O O . GLY A 1 74 ? 4.527 -6.020 13.120 1.00 85.38 74 GLY A O 1
ATOM 596 N N . SER A 1 75 ? 2.966 -7.537 13.646 1.00 88.00 75 SER A N 1
ATOM 597 C CA . SER A 1 75 ? 3.097 -8.289 12.390 1.00 88.00 75 SER A CA 1
ATOM 598 C C . SER A 1 75 ? 2.757 -7.410 11.181 1.00 88.00 75 SER A C 1
ATOM 600 O O . SER A 1 75 ? 1.595 -7.067 10.955 1.00 88.00 75 SER A O 1
ATOM 602 N N . ALA A 1 76 ? 3.767 -7.027 10.394 1.00 86.38 76 ALA A N 1
ATOM 603 C CA . ALA A 1 76 ? 3.625 -5.998 9.359 1.00 86.38 76 ALA A CA 1
ATOM 604 C C . ALA A 1 76 ? 2.563 -6.341 8.298 1.00 86.38 76 ALA A C 1
ATOM 606 O O . ALA A 1 76 ? 1.706 -5.516 7.989 1.00 86.38 76 ALA A O 1
ATOM 607 N N . ASN A 1 77 ? 2.576 -7.569 7.769 1.00 88.94 77 ASN A N 1
ATOM 608 C CA . ASN A 1 77 ? 1.646 -7.979 6.709 1.00 88.94 77 ASN A CA 1
ATOM 609 C C . ASN A 1 77 ? 0.204 -8.112 7.217 1.00 88.94 77 ASN A C 1
ATOM 611 O O . ASN A 1 77 ? -0.728 -7.735 6.508 1.00 88.94 77 ASN A O 1
ATOM 615 N N . LEU A 1 78 ? 0.016 -8.632 8.436 1.00 90.69 78 LEU A N 1
ATOM 616 C CA . LEU A 1 78 ? -1.315 -8.794 9.024 1.00 90.69 78 LEU A CA 1
ATOM 617 C C . LEU A 1 78 ? -1.917 -7.438 9.397 1.00 90.69 78 LEU A C 1
ATOM 619 O O . LEU A 1 78 ? -3.081 -7.187 9.097 1.00 90.69 78 LEU A O 1
ATOM 623 N N . ASN A 1 79 ? -1.114 -6.534 9.962 1.00 88.38 79 ASN A N 1
ATOM 624 C CA . ASN A 1 79 ? -1.550 -5.173 10.261 1.00 88.38 79 ASN A CA 1
ATOM 625 C C . ASN A 1 79 ? -1.874 -4.381 8.986 1.00 88.38 79 ASN A C 1
ATOM 627 O O . ASN A 1 79 ? -2.912 -3.729 8.934 1.00 88.38 79 ASN A O 1
ATOM 631 N N . LEU A 1 80 ? -1.053 -4.485 7.933 1.00 88.62 80 LEU A N 1
ATOM 632 C CA . LEU A 1 80 ? -1.338 -3.834 6.649 1.00 88.62 80 LEU A CA 1
ATOM 633 C C . LEU A 1 80 ? -2.647 -4.340 6.034 1.00 88.62 80 LEU A C 1
ATOM 635 O O . LEU A 1 80 ? -3.459 -3.547 5.555 1.00 88.62 80 LEU A O 1
ATOM 639 N N . ALA A 1 81 ? -2.867 -5.656 6.056 1.00 90.38 81 ALA A N 1
ATOM 640 C CA . ALA A 1 81 ? -4.125 -6.222 5.596 1.00 90.38 81 ALA A CA 1
ATOM 641 C C . ALA A 1 81 ? -5.301 -5.664 6.418 1.00 90.38 81 ALA A C 1
ATOM 643 O O . ALA A 1 81 ? -6.352 -5.347 5.851 1.00 90.38 81 ALA A O 1
ATOM 644 N N . PHE A 1 82 ? -5.136 -5.538 7.741 1.00 90.81 82 PHE A N 1
ATOM 645 C CA . PHE A 1 82 ? -6.207 -5.114 8.645 1.00 90.81 82 PHE A CA 1
ATOM 646 C C . PHE A 1 82 ? -6.577 -3.653 8.409 1.00 90.81 82 PHE A C 1
ATOM 648 O O . PHE A 1 82 ? -7.755 -3.330 8.247 1.00 90.81 82 PHE A O 1
ATOM 655 N N . GLU A 1 83 ? -5.577 -2.785 8.250 1.00 88.88 83 GLU A N 1
ATOM 656 C CA . GLU A 1 83 ? -5.779 -1.402 7.822 1.00 88.88 83 GLU A CA 1
ATOM 657 C C . GLU A 1 83 ? -6.503 -1.327 6.467 1.00 88.88 83 GLU A C 1
ATOM 659 O O . GLU A 1 83 ? -7.466 -0.569 6.321 1.00 88.88 83 GLU A O 1
ATOM 664 N N . ALA A 1 84 ? -6.082 -2.130 5.484 1.00 90.12 84 ALA A N 1
ATOM 665 C CA . ALA A 1 84 ? -6.699 -2.150 4.159 1.00 90.12 84 ALA A CA 1
ATOM 666 C C . ALA A 1 84 ? -8.172 -2.581 4.214 1.00 90.12 84 ALA A C 1
ATOM 668 O O . ALA A 1 84 ? -9.011 -2.014 3.513 1.00 90.12 84 ALA A O 1
ATOM 669 N N . GLN A 1 85 ? -8.503 -3.546 5.072 1.00 91.44 85 GLN A N 1
ATOM 670 C CA . GLN A 1 85 ? -9.876 -3.986 5.279 1.00 91.44 85 GLN A CA 1
ATOM 671 C C . GLN A 1 85 ? -10.735 -2.893 5.919 1.00 91.44 85 GLN A C 1
ATOM 673 O O . GLN A 1 85 ? -11.825 -2.621 5.417 1.00 91.44 85 GLN A O 1
ATOM 678 N N . ILE A 1 86 ? -10.242 -2.239 6.977 1.00 91.69 86 ILE A N 1
ATOM 679 C CA . ILE A 1 86 ? -10.943 -1.111 7.603 1.00 91.69 86 ILE A CA 1
ATOM 680 C C . ILE A 1 86 ? -11.190 -0.015 6.563 1.00 91.69 86 ILE A C 1
ATOM 682 O O . ILE A 1 86 ? -12.304 0.491 6.458 1.00 91.69 86 ILE A O 1
ATOM 686 N N . PHE A 1 87 ? -10.182 0.318 5.751 1.00 91.19 87 PHE A N 1
ATOM 687 C CA . PHE A 1 87 ? -10.315 1.325 4.701 1.00 91.19 87 PHE A CA 1
ATOM 688 C C . PHE A 1 87 ? -11.344 0.933 3.633 1.00 91.19 87 PHE A C 1
ATOM 690 O O . PHE A 1 87 ? -12.141 1.774 3.219 1.00 91.19 87 PHE A O 1
ATOM 697 N N . HIS A 1 88 ? -11.345 -0.330 3.198 1.00 89.88 88 HIS A N 1
ATOM 698 C CA . HIS A 1 88 ? -12.311 -0.835 2.225 1.00 89.88 88 HIS A CA 1
ATOM 699 C C . HIS A 1 88 ? -13.744 -0.770 2.762 1.00 89.88 88 HIS A C 1
ATOM 701 O O . HIS A 1 88 ? -14.650 -0.357 2.043 1.00 89.88 88 HIS A O 1
ATOM 707 N N . GLN A 1 89 ? -13.931 -1.135 4.031 1.00 91.25 89 GLN A N 1
ATOM 708 C CA . GLN A 1 89 ? -15.239 -1.171 4.670 1.00 91.25 89 GLN A CA 1
ATOM 709 C C . GLN A 1 89 ? -15.762 0.233 4.987 1.00 91.25 89 GLN A C 1
ATOM 711 O O . GLN A 1 89 ? -16.926 0.546 4.740 1.00 91.25 89 GLN A O 1
ATOM 716 N N . ARG A 1 90 ? -14.903 1.095 5.540 1.00 89.56 90 ARG A N 1
ATOM 717 C CA . ARG A 1 90 ? -15.233 2.469 5.929 1.00 89.56 90 ARG A CA 1
ATOM 718 C C . ARG A 1 90 ? -14.014 3.375 5.806 1.00 89.56 90 ARG A C 1
ATOM 720 O O . ARG A 1 90 ? -13.246 3.554 6.745 1.00 89.56 90 ARG A O 1
ATOM 727 N N . ASN A 1 91 ? -13.879 4.047 4.667 1.00 90.06 91 ASN A N 1
ATOM 728 C CA . ASN A 1 91 ? -12.808 5.029 4.490 1.00 90.06 91 ASN A CA 1
ATOM 729 C C . ASN A 1 91 ? -13.066 6.366 5.212 1.00 90.06 91 ASN A C 1
ATOM 731 O O . ASN A 1 91 ? -12.132 7.153 5.338 1.00 90.06 91 ASN A O 1
ATOM 735 N N . GLY A 1 92 ? -14.292 6.644 5.679 1.00 87.25 92 GLY A N 1
ATOM 736 C CA . GLY A 1 92 ? -14.648 7.872 6.408 1.00 87.25 92 GLY A CA 1
ATOM 737 C C . GLY A 1 92 ? -14.479 9.171 5.608 1.00 87.25 92 GLY A C 1
ATOM 738 O O . GLY A 1 92 ? -14.398 10.251 6.196 1.00 87.25 92 GLY A O 1
ATOM 739 N N . LEU A 1 93 ? -14.367 9.085 4.281 1.00 86.62 93 LEU A N 1
ATOM 740 C CA . LEU A 1 93 ? -14.269 10.234 3.391 1.00 86.62 93 LEU A CA 1
ATOM 741 C C . LEU A 1 93 ? -15.663 10.561 2.857 1.00 86.62 93 LEU A C 1
ATOM 743 O O . LEU A 1 93 ? -16.335 9.707 2.281 1.00 86.62 93 LEU A O 1
ATOM 747 N N . SER A 1 94 ? -16.097 11.809 3.026 1.00 77.88 94 SER A N 1
ATOM 748 C CA . SER A 1 94 ? -17.280 12.287 2.314 1.00 77.88 94 SER A CA 1
ATOM 749 C C . SER A 1 94 ? -16.962 12.327 0.820 1.00 77.88 94 SER A C 1
ATOM 751 O O . SER A 1 94 ? -15.894 12.833 0.463 1.00 77.88 94 SER A O 1
ATOM 753 N N . PRO A 1 95 ? -17.856 11.848 -0.064 1.00 67.50 95 PRO A N 1
ATOM 754 C CA . PRO A 1 95 ? -17.716 12.136 -1.478 1.00 67.50 95 PRO A CA 1
ATOM 755 C C . PRO A 1 95 ? -17.773 13.655 -1.620 1.00 67.50 95 PRO A C 1
ATOM 757 O O . PRO A 1 95 ? -18.774 14.286 -1.268 1.00 67.50 95 PRO A O 1
ATOM 760 N N . ASP A 1 96 ? -16.680 14.262 -2.075 1.00 58.03 96 ASP A N 1
ATOM 761 C CA . ASP A 1 96 ? -16.709 15.657 -2.477 1.00 58.03 96 ASP A CA 1
ATOM 762 C C . ASP A 1 96 ? -17.701 15.747 -3.642 1.00 58.03 96 ASP A C 1
ATOM 764 O O . ASP A 1 96 ? -17.387 15.448 -4.787 1.00 58.03 96 ASP A O 1
ATOM 768 N N . ASN A 1 97 ? -18.928 16.184 -3.352 1.00 49.38 97 ASN A N 1
ATOM 769 C CA . ASN A 1 97 ? -19.962 16.479 -4.347 1.00 49.38 97 ASN A CA 1
ATOM 770 C C . ASN A 1 97 ? -19.598 17.687 -5.231 1.00 49.38 97 ASN A C 1
ATOM 772 O O . ASN A 1 97 ? -20.455 18.217 -5.947 1.00 49.38 97 ASN A O 1
ATOM 776 N N . LYS A 1 98 ? -18.334 18.132 -5.221 1.00 53.12 98 LYS A N 1
ATOM 777 C CA . LYS A 1 98 ? -17.770 18.883 -6.335 1.00 53.12 98 LYS A CA 1
ATOM 778 C C . LYS A 1 98 ? -17.752 17.928 -7.515 1.00 53.12 98 LYS A C 1
ATOM 780 O O . LYS A 1 98 ? -16.792 17.202 -7.727 1.00 53.12 98 LYS A O 1
ATOM 785 N N . LYS A 1 99 ? -18.872 17.918 -8.239 1.00 48.31 99 LYS A N 1
ATOM 786 C CA . LYS A 1 99 ? -19.014 17.370 -9.579 1.00 48.31 99 LYS A CA 1
ATOM 787 C C . LYS A 1 99 ? -17.862 17.923 -10.419 1.00 48.31 99 LYS A C 1
ATOM 789 O O . LYS A 1 99 ? -18.013 18.976 -11.029 1.00 48.31 99 LYS A O 1
ATOM 794 N N . VAL A 1 100 ? -16.717 17.245 -10.423 1.00 49.50 100 VAL A N 1
ATOM 795 C CA . VAL A 1 100 ? -15.822 17.283 -11.574 1.00 49.50 100 VAL A CA 1
ATOM 796 C C . VAL A 1 100 ? -16.717 16.783 -12.688 1.00 49.50 100 VAL A C 1
ATOM 798 O O . VAL A 1 100 ? -17.294 15.694 -12.579 1.00 49.50 100 VAL A O 1
ATOM 801 N N . SER A 1 101 ? -17.047 17.670 -13.621 1.00 44.19 101 SER A N 1
ATOM 802 C CA . SER A 1 101 ? -18.072 17.333 -14.593 1.00 44.19 101 SER A CA 1
ATOM 803 C C . SER A 1 101 ? -17.559 16.115 -15.354 1.00 44.19 101 SER A C 1
ATOM 805 O O . SER A 1 101 ? -16.394 16.066 -15.731 1.00 44.19 101 SER A O 1
ATOM 807 N N . PHE A 1 102 ? -18.408 15.117 -15.578 1.00 44.06 102 PHE A N 1
ATOM 808 C CA . PHE A 1 102 ? -18.055 13.947 -16.387 1.00 44.06 102 PHE A CA 1
ATOM 809 C C . PHE A 1 102 ? -17.530 14.344 -17.789 1.00 44.06 102 PHE A C 1
ATOM 811 O O . PHE A 1 102 ? -16.852 13.563 -18.438 1.00 44.06 102 PHE A O 1
ATOM 818 N N . ALA A 1 103 ? -17.788 15.584 -18.226 1.00 42.38 103 ALA A N 1
ATOM 819 C CA . ALA A 1 103 ? -17.258 16.176 -19.449 1.00 42.38 103 ALA A CA 1
ATOM 820 C C . ALA A 1 103 ? -15.783 16.645 -19.367 1.00 42.38 103 ALA A C 1
ATOM 822 O O . ALA A 1 103 ? -15.237 17.036 -20.392 1.00 42.38 103 ALA A O 1
ATOM 823 N N . GLU A 1 104 ? -15.136 16.616 -18.194 1.00 48.31 104 GLU A N 1
ATOM 824 C CA . GLU A 1 104 ? -13.703 16.928 -18.014 1.00 48.31 104 GLU A CA 1
ATOM 825 C C . GLU A 1 104 ? -12.803 15.679 -17.981 1.00 48.31 104 GLU A C 1
ATOM 827 O O . GLU A 1 104 ? -11.590 15.824 -18.091 1.00 48.31 104 GLU A O 1
ATOM 832 N N . MET A 1 105 ? -13.359 14.461 -17.887 1.00 46.56 105 MET A N 1
ATOM 833 C CA . MET A 1 105 ? -12.620 13.240 -18.237 1.00 46.56 105 MET A CA 1
ATOM 834 C C . MET A 1 105 ? -12.618 13.130 -19.761 1.00 46.56 105 MET A C 1
ATOM 836 O O . MET A 1 105 ? -13.529 12.557 -20.360 1.00 46.56 105 MET A O 1
ATOM 840 N N . MET A 1 106 ? -11.630 13.748 -20.404 1.00 52.84 106 MET A N 1
ATOM 841 C CA . MET A 1 106 ? -11.431 13.586 -21.841 1.00 52.84 106 MET A CA 1
ATOM 842 C C . MET A 1 106 ? -11.231 12.094 -22.126 1.00 52.84 106 MET A C 1
ATOM 844 O O . MET A 1 106 ? -10.496 11.415 -21.415 1.00 52.84 106 MET A O 1
ATOM 848 N N . THR A 1 107 ? -11.857 11.560 -23.173 1.00 54.88 107 THR A N 1
ATOM 849 C CA . THR A 1 107 ? -11.680 10.154 -23.590 1.00 54.88 107 THR A CA 1
ATOM 850 C C . THR A 1 107 ? -10.209 9.778 -23.808 1.00 54.88 107 THR A C 1
ATOM 852 O O . THR A 1 107 ? -9.832 8.614 -23.682 1.00 54.88 107 THR A O 1
ATOM 855 N N . ASP A 1 108 ? -9.368 10.774 -24.095 1.00 57.84 108 ASP A N 1
ATOM 856 C CA . ASP A 1 108 ? -7.921 10.630 -24.227 1.00 57.84 108 ASP A CA 1
ATOM 857 C C . ASP A 1 108 ? -7.241 10.273 -22.896 1.00 57.84 108 ASP A C 1
ATOM 859 O O . ASP A 1 108 ? -6.296 9.489 -22.903 1.00 57.84 108 ASP A O 1
ATOM 863 N N . ASP A 1 109 ? -7.750 10.730 -21.747 1.00 65.19 109 ASP A N 1
ATOM 864 C CA . ASP A 1 109 ? -7.202 10.379 -20.429 1.00 65.19 109 ASP A CA 1
ATOM 865 C C . ASP A 1 109 ? -7.409 8.894 -20.110 1.00 65.19 109 ASP A C 1
ATOM 867 O O . ASP A 1 109 ? -6.545 8.260 -19.498 1.00 65.19 109 ASP A O 1
ATOM 871 N N . GLU A 1 110 ? -8.516 8.297 -20.562 1.00 71.94 110 GLU A N 1
ATOM 872 C CA . GLU A 1 110 ? -8.741 6.853 -20.435 1.00 71.94 110 GLU A CA 1
ATOM 873 C C . GLU A 1 110 ? -7.775 6.052 -21.318 1.00 71.94 110 GLU A C 1
ATOM 875 O O . GLU A 1 110 ? -7.228 5.033 -20.881 1.00 71.94 110 GLU A O 1
ATOM 880 N N . LEU A 1 111 ? -7.531 6.513 -22.550 1.00 68.31 111 LEU A N 1
ATOM 881 C CA . LEU A 1 111 ? -6.583 5.881 -23.470 1.00 68.31 111 LEU A CA 1
ATOM 882 C C . LEU A 1 111 ? -5.145 5.987 -22.951 1.00 68.31 111 LEU A C 1
ATOM 884 O O . LEU A 1 111 ? -4.457 4.966 -22.885 1.00 68.31 111 LEU A O 1
ATOM 888 N N . ILE A 1 112 ? -4.730 7.173 -22.499 1.00 78.50 112 ILE A N 1
ATOM 889 C CA . ILE A 1 112 ? -3.421 7.419 -21.881 1.00 78.50 112 ILE A CA 1
ATOM 890 C C . ILE A 1 112 ? -3.262 6.553 -20.630 1.00 78.50 112 ILE A C 1
ATOM 892 O O . ILE A 1 112 ? -2.247 5.878 -20.480 1.00 78.50 112 ILE A O 1
ATOM 896 N N . SER A 1 113 ? -4.280 6.481 -19.766 1.00 84.75 113 SER A N 1
ATOM 897 C CA . SER A 1 113 ? -4.246 5.634 -18.562 1.00 84.75 113 SER A CA 1
ATOM 898 C C . SER A 1 113 ? -4.104 4.146 -18.897 1.00 84.75 113 SER A C 1
ATOM 900 O O . SER A 1 113 ? -3.417 3.399 -18.194 1.00 84.75 113 SER A O 1
ATOM 902 N N . ARG A 1 114 ? -4.737 3.687 -19.985 1.00 88.94 114 ARG A N 1
ATOM 903 C CA . ARG A 1 114 ? -4.626 2.300 -20.454 1.00 88.94 114 ARG A CA 1
ATOM 904 C C . ARG A 1 114 ? -3.237 1.998 -21.011 1.00 88.94 114 ARG A C 1
ATOM 906 O O . ARG A 1 114 ? -2.687 0.939 -20.706 1.00 88.94 114 ARG A O 1
ATOM 913 N N . GLU A 1 115 ? -2.688 2.889 -21.829 1.00 91.75 115 GLU A N 1
ATOM 914 C CA . GLU A 1 115 ? -1.360 2.726 -22.428 1.00 91.75 115 GLU A CA 1
ATOM 915 C C . GLU A 1 115 ? -0.253 2.814 -21.378 1.00 91.75 115 GLU A C 1
ATOM 917 O O . GLU A 1 115 ? 0.608 1.935 -21.345 1.00 91.75 115 GLU A O 1
ATOM 922 N N . GLU A 1 116 ? -0.337 3.783 -20.459 1.00 93.75 116 GLU A N 1
ATOM 923 C CA . GLU A 1 116 ? 0.530 3.890 -19.278 1.00 93.75 116 GLU A CA 1
ATOM 924 C C . GLU A 1 116 ? 0.583 2.551 -18.548 1.00 93.75 116 GLU A C 1
ATOM 926 O O . GLU A 1 116 ? 1.659 1.978 -18.371 1.00 93.75 116 GLU A O 1
ATOM 931 N N . ARG A 1 117 ? -0.589 1.995 -18.208 1.00 90.94 117 ARG A N 1
ATOM 932 C CA . ARG A 1 117 ? -0.682 0.724 -17.488 1.00 90.94 117 ARG A CA 1
ATOM 933 C C . ARG A 1 117 ? -0.088 -0.430 -18.291 1.00 90.94 117 ARG A C 1
ATOM 935 O O . ARG A 1 117 ? 0.584 -1.280 -17.709 1.00 90.94 117 ARG A O 1
ATOM 942 N N . CYS A 1 118 ? -0.353 -0.486 -19.596 1.00 95.50 118 CYS A N 1
ATOM 943 C CA . CYS A 1 118 ? 0.164 -1.528 -20.483 1.00 95.50 118 CYS A CA 1
ATOM 944 C C . CYS A 1 118 ? 1.698 -1.536 -20.484 1.00 95.50 118 CYS A C 1
ATOM 946 O O . CYS A 1 118 ? 2.316 -2.552 -20.158 1.00 95.50 118 CYS A O 1
ATOM 948 N N . PHE A 1 119 ? 2.311 -0.388 -20.773 1.00 96.44 119 PHE A N 1
ATOM 949 C CA . PHE A 1 119 ? 3.763 -0.265 -20.845 1.00 96.44 119 PHE A CA 1
ATOM 950 C C . PHE A 1 119 ? 4.428 -0.406 -19.479 1.00 96.44 119 PHE A C 1
ATOM 952 O O . PHE A 1 119 ? 5.458 -1.067 -19.383 1.00 96.44 119 PHE A O 1
ATOM 959 N N . ARG A 1 120 ? 3.828 0.125 -18.409 1.00 96.12 120 ARG A N 1
ATOM 960 C CA . ARG A 1 120 ? 4.336 -0.050 -17.044 1.00 96.12 120 ARG A CA 1
ATOM 961 C C . ARG A 1 120 ? 4.392 -1.521 -16.638 1.00 96.12 120 ARG A C 1
ATOM 963 O O . ARG A 1 120 ? 5.410 -1.976 -16.124 1.00 96.12 120 ARG A O 1
ATOM 970 N N . LEU A 1 121 ? 3.323 -2.283 -16.892 1.00 96.06 121 LEU A N 1
ATOM 971 C CA . LEU A 1 121 ? 3.299 -3.722 -16.605 1.00 96.06 121 LEU A CA 1
ATOM 972 C C . LEU A 1 121 ? 4.293 -4.491 -17.479 1.00 96.06 121 LEU A C 1
ATOM 974 O O . LEU A 1 121 ? 4.983 -5.377 -16.977 1.00 96.06 121 LEU A O 1
ATOM 978 N N . TRP A 1 122 ? 4.393 -4.140 -18.762 1.00 97.12 122 TRP A N 1
ATOM 979 C CA . TRP A 1 122 ? 5.362 -4.747 -19.668 1.00 97.12 122 TRP A CA 1
ATOM 980 C C . TRP A 1 122 ? 6.802 -4.511 -19.197 1.00 97.12 122 TRP A C 1
ATOM 982 O O . TRP A 1 122 ? 7.534 -5.483 -19.031 1.00 97.12 122 TRP A O 1
ATOM 992 N N . ILE A 1 123 ? 7.186 -3.270 -18.887 1.00 96.69 123 ILE A N 1
ATOM 993 C CA . ILE A 1 123 ? 8.525 -2.930 -18.381 1.00 96.69 123 ILE A CA 1
ATOM 994 C C . ILE A 1 123 ? 8.831 -3.698 -17.092 1.00 96.69 123 ILE A C 1
ATOM 996 O O . ILE A 1 123 ? 9.857 -4.370 -17.016 1.00 96.69 123 ILE A O 1
ATOM 1000 N N . ASN A 1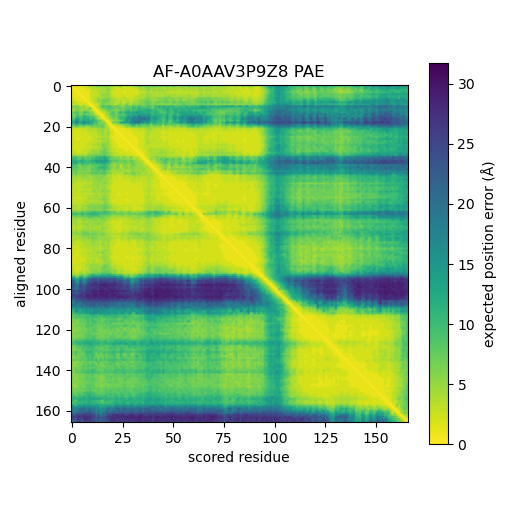 124 ? 7.913 -3.699 -16.120 1.00 96.44 124 ASN A N 1
ATOM 1001 C CA . ASN A 1 124 ? 8.121 -4.418 -14.858 1.00 96.44 124 ASN A CA 1
ATOM 1002 C C . ASN A 1 124 ? 8.237 -5.941 -15.058 1.00 96.44 124 ASN A C 1
ATOM 1004 O O . ASN A 1 124 ? 8.898 -6.615 -14.269 1.00 96.44 124 ASN A O 1
ATOM 1008 N N . SER A 1 125 ? 7.652 -6.496 -16.127 1.00 96.88 125 SER A N 1
ATOM 1009 C CA . SER A 1 125 ? 7.788 -7.920 -16.469 1.00 96.88 125 SER A CA 1
ATOM 1010 C C . SER A 1 125 ? 9.151 -8.292 -17.064 1.00 96.88 125 SER A C 1
ATOM 1012 O O . SER A 1 125 ? 9.516 -9.467 -17.059 1.00 96.88 125 SER A O 1
ATOM 1014 N N . LEU A 1 126 ? 9.930 -7.314 -17.547 1.00 95.69 126 LEU A N 1
ATOM 1015 C CA . LEU A 1 126 ? 11.250 -7.559 -18.132 1.00 95.69 126 LEU A CA 1
ATOM 1016 C C . LEU A 1 126 ? 12.302 -7.939 -17.082 1.00 95.69 126 LEU A C 1
ATOM 1018 O O . LEU A 1 126 ? 13.341 -8.491 -17.441 1.00 95.69 126 LEU A O 1
ATOM 1022 N N . GLY A 1 127 ? 12.062 -7.660 -15.798 1.00 92.19 127 GLY A N 1
ATOM 1023 C CA . GLY A 1 127 ? 13.047 -7.882 -14.738 1.00 92.19 127 GLY A CA 1
ATOM 1024 C C . GLY A 1 127 ? 14.236 -6.923 -14.844 1.00 92.19 127 GLY A C 1
ATOM 1025 O O . GLY A 1 127 ? 15.391 -7.349 -14.743 1.00 92.19 127 GLY A O 1
ATOM 1026 N N . THR A 1 128 ? 13.956 -5.648 -15.131 1.00 91.31 128 THR A N 1
ATOM 1027 C CA . THR A 1 128 ? 14.914 -4.543 -14.996 1.00 91.31 128 THR A CA 1
ATOM 1028 C C . THR A 1 128 ? 15.142 -4.207 -13.516 1.00 91.31 128 THR A C 1
ATOM 1030 O O . THR A 1 128 ? 14.273 -4.496 -12.692 1.00 91.31 128 THR A O 1
ATOM 1033 N N . PRO A 1 129 ? 16.291 -3.608 -13.147 1.00 90.25 129 PRO A N 1
ATOM 1034 C CA . PRO A 1 129 ? 16.532 -3.151 -11.776 1.00 90.25 129 PRO A CA 1
ATOM 1035 C C . PRO A 1 129 ? 15.539 -2.082 -11.300 1.00 90.25 129 PRO A C 1
ATOM 1037 O O . PRO A 1 129 ? 15.123 -2.115 -10.143 1.00 90.25 129 PRO A O 1
ATOM 1040 N N . SER A 1 130 ? 15.148 -1.151 -12.177 1.00 92.88 130 SER A N 1
ATOM 1041 C CA . SER A 1 130 ? 14.140 -0.137 -11.856 1.00 92.88 130 SER A CA 1
ATOM 1042 C C . SER A 1 130 ? 12.728 -0.714 -11.913 1.00 92.88 130 SER A C 1
ATOM 1044 O O . SER A 1 130 ? 12.416 -1.544 -12.771 1.00 92.88 130 SER A O 1
ATOM 1046 N N . TYR A 1 131 ? 11.861 -0.218 -11.027 1.00 93.50 131 TYR A N 1
ATOM 1047 C CA . TYR A 1 131 ? 10.439 -0.551 -10.989 1.00 93.50 131 TYR A CA 1
ATOM 1048 C C . TYR A 1 131 ? 9.605 0.679 -11.352 1.00 93.50 131 TYR A C 1
ATOM 1050 O O . TYR A 1 131 ? 9.644 1.688 -10.647 1.00 93.50 131 TYR A O 1
ATOM 1058 N N . ALA A 1 132 ? 8.840 0.589 -12.437 1.00 92.94 132 ALA A N 1
ATOM 1059 C CA . ALA A 1 132 ? 7.962 1.660 -12.882 1.00 92.94 132 ALA A CA 1
ATOM 1060 C C . ALA A 1 132 ? 6.654 1.651 -12.070 1.00 92.94 132 ALA A C 1
ATOM 1062 O O . ALA A 1 132 ? 5.887 0.681 -12.098 1.00 92.94 132 ALA A O 1
ATOM 1063 N N . ASN A 1 133 ? 6.389 2.745 -11.358 1.00 92.12 133 ASN A N 1
ATOM 1064 C CA . ASN A 1 133 ? 5.164 3.013 -10.602 1.00 92.12 133 ASN A CA 1
ATOM 1065 C C . ASN A 1 133 ? 4.252 4.007 -11.333 1.00 92.12 133 ASN A C 1
ATOM 1067 O O . ASN A 1 133 ? 3.040 3.804 -11.361 1.00 92.12 133 ASN A O 1
ATOM 1071 N N . ASN A 1 134 ? 4.838 5.039 -11.941 1.00 91.50 134 ASN A N 1
ATOM 1072 C CA . ASN A 1 134 ? 4.190 5.992 -12.835 1.00 91.50 134 ASN A CA 1
ATOM 1073 C C . ASN A 1 134 ? 5.092 6.178 -14.054 1.00 91.50 134 ASN A C 1
ATOM 1075 O O . ASN A 1 134 ? 6.091 6.896 -13.996 1.00 91.50 134 ASN A O 1
ATOM 1079 N N . LEU A 1 135 ? 4.732 5.539 -15.166 1.00 91.81 135 LEU A N 1
ATOM 1080 C CA . LEU A 1 135 ? 5.579 5.503 -16.350 1.00 91.81 135 LEU A CA 1
ATOM 1081 C C . LEU A 1 135 ? 5.948 6.901 -16.857 1.00 91.81 135 LEU A C 1
ATOM 1083 O O . LEU A 1 135 ? 7.090 7.117 -17.245 1.00 91.81 135 LEU A O 1
ATOM 1087 N N . CYS A 1 136 ? 5.012 7.852 -16.841 1.00 90.00 136 CYS A N 1
ATOM 1088 C CA . CYS A 1 136 ? 5.224 9.202 -17.369 1.00 90.00 136 CYS A CA 1
ATOM 1089 C C . CYS A 1 136 ? 6.256 10.013 -16.571 1.00 90.00 136 CYS A C 1
ATOM 1091 O O . CYS A 1 136 ? 6.858 10.943 -17.115 1.00 90.00 136 CYS A O 1
ATOM 1093 N N . GLU A 1 137 ? 6.453 9.679 -15.297 1.00 92.75 137 GLU A N 1
ATOM 1094 C CA . GLU A 1 137 ? 7.435 10.319 -14.421 1.00 92.75 137 GLU A CA 1
ATOM 1095 C C . GLU A 1 137 ? 8.740 9.517 -14.370 1.00 92.75 137 GLU A C 1
ATOM 1097 O O . GLU A 1 137 ? 9.823 10.072 -14.560 1.00 92.75 137 GLU A O 1
ATOM 1102 N N . ASP A 1 138 ? 8.641 8.198 -14.211 1.00 93.69 138 ASP A N 1
ATOM 1103 C CA . ASP A 1 138 ? 9.780 7.312 -13.951 1.00 93.69 138 ASP A CA 1
ATOM 1104 C C . ASP A 1 138 ? 10.717 7.140 -15.161 1.00 93.69 138 ASP A C 1
ATOM 1106 O O . ASP A 1 138 ? 11.838 6.644 -15.027 1.00 93.69 138 ASP A O 1
ATOM 1110 N N . VAL A 1 139 ? 10.288 7.556 -16.357 1.00 94.69 139 VAL A N 1
ATOM 1111 C CA . VAL A 1 139 ? 11.123 7.546 -17.573 1.00 94.69 139 VAL A CA 1
ATOM 1112 C C . VAL A 1 139 ? 11.800 8.885 -17.865 1.00 94.69 139 VAL A C 1
ATOM 1114 O O . VAL A 1 139 ? 12.629 8.951 -18.771 1.00 94.69 139 VAL A O 1
ATOM 1117 N N . ARG A 1 140 ? 11.484 9.962 -17.130 1.00 94.31 140 ARG A N 1
ATOM 1118 C CA . ARG A 1 140 ? 11.923 11.330 -17.477 1.00 94.31 140 ARG A CA 1
ATOM 1119 C C . ARG A 1 140 ? 13.430 11.533 -17.438 1.00 94.31 140 ARG A C 1
ATOM 1121 O O . ARG A 1 140 ? 13.966 12.268 -18.260 1.00 94.31 140 ARG A O 1
ATOM 1128 N N . ASN A 1 141 ? 14.115 10.884 -16.501 1.00 90.25 141 ASN A N 1
ATOM 1129 C CA . ASN A 1 141 ? 15.577 10.929 -16.419 1.00 90.25 141 ASN A CA 1
ATOM 1130 C C . ASN A 1 141 ? 16.261 10.008 -17.454 1.00 90.25 141 ASN A C 1
ATOM 1132 O O . ASN A 1 141 ? 17.486 9.957 -17.509 1.00 90.25 141 ASN A O 1
ATOM 1136 N N . GLY A 1 142 ? 15.483 9.267 -18.253 1.00 92.38 142 GLY A N 1
ATOM 1137 C CA . GLY A 1 142 ? 15.958 8.341 -19.279 1.00 92.38 142 GLY A CA 1
ATOM 1138 C C . GLY A 1 142 ? 16.511 7.013 -18.753 1.00 92.38 142 GLY A C 1
ATOM 1139 O O . GLY A 1 142 ? 16.725 6.105 -19.553 1.00 92.38 142 GLY A O 1
ATOM 1140 N N . TRP A 1 143 ? 16.704 6.849 -17.440 1.00 91.81 143 TRP A N 1
ATOM 1141 C CA . TRP A 1 143 ? 17.376 5.681 -16.864 1.00 91.81 143 TRP A CA 1
ATOM 1142 C C . TRP A 1 143 ? 16.617 4.379 -17.126 1.00 91.81 143 TRP A C 1
ATOM 1144 O O . TRP A 1 143 ? 17.162 3.440 -17.705 1.00 91.81 143 TRP A O 1
ATOM 1154 N N . THR A 1 144 ? 15.327 4.358 -16.791 1.00 94.06 144 THR A N 1
ATOM 1155 C CA . THR A 1 144 ? 14.437 3.212 -17.028 1.00 94.06 144 THR A CA 1
ATOM 1156 C C . THR A 1 144 ? 14.434 2.798 -18.503 1.00 94.06 144 THR A C 1
ATOM 1158 O O . THR A 1 144 ? 14.438 1.612 -18.822 1.00 94.06 144 THR A O 1
ATOM 1161 N N . LEU A 1 145 ? 14.492 3.764 -19.428 1.00 95.06 145 LEU A N 1
ATOM 1162 C CA . LEU A 1 145 ? 14.522 3.483 -20.866 1.00 95.06 145 LEU A CA 1
ATOM 1163 C C . LEU A 1 145 ? 15.842 2.832 -21.298 1.00 95.06 145 LEU A C 1
ATOM 1165 O O . LEU A 1 145 ? 15.820 1.905 -22.106 1.00 95.06 145 LEU A O 1
ATOM 1169 N N . LEU A 1 146 ? 16.978 3.272 -20.749 1.00 94.62 146 LEU A N 1
ATOM 1170 C CA . LEU A 1 146 ? 18.282 2.651 -21.005 1.00 94.62 146 LEU A CA 1
ATOM 1171 C C . LEU A 1 146 ? 18.326 1.202 -20.504 1.00 94.62 146 LEU A C 1
ATOM 1173 O O . LEU A 1 146 ? 18.817 0.324 -21.211 1.00 94.62 146 LEU A O 1
ATOM 1177 N N . GLU A 1 147 ? 17.774 0.931 -19.320 1.00 93.75 147 GLU A N 1
ATOM 1178 C CA . GLU A 1 147 ? 17.686 -0.435 -18.792 1.00 93.75 147 GLU A CA 1
ATOM 1179 C C . GLU A 1 147 ? 16.834 -1.340 -19.688 1.00 93.75 147 GLU A C 1
ATOM 1181 O O . GLU A 1 147 ? 17.233 -2.467 -19.982 1.00 93.75 147 GLU A O 1
ATOM 1186 N N . VAL A 1 148 ? 15.691 -0.840 -20.166 1.00 96.44 148 VAL A N 1
ATOM 1187 C CA . VAL A 1 148 ? 14.812 -1.568 -21.093 1.00 96.44 148 VAL A CA 1
ATOM 1188 C C . VAL A 1 148 ? 15.520 -1.850 -22.422 1.00 96.44 148 VAL A C 1
ATOM 1190 O O . VAL A 1 148 ? 15.465 -2.981 -22.910 1.00 96.44 148 VAL A O 1
ATOM 1193 N N . LEU A 1 149 ? 16.220 -0.865 -22.995 1.00 95.94 149 LEU A N 1
ATOM 1194 C CA . LEU A 1 149 ? 16.971 -1.030 -24.245 1.00 95.94 149 LEU A CA 1
ATOM 1195 C C . LEU A 1 149 ? 18.054 -2.108 -24.124 1.00 95.94 149 LEU A C 1
ATOM 1197 O O . LEU A 1 149 ? 18.103 -3.013 -24.958 1.00 95.94 149 LEU A O 1
ATOM 1201 N N . ASP A 1 150 ? 18.867 -2.066 -23.066 1.00 94.56 150 ASP A N 1
ATOM 1202 C CA . ASP A 1 150 ? 19.912 -3.070 -22.831 1.00 94.56 150 ASP A CA 1
ATOM 1203 C C . ASP A 1 150 ? 19.319 -4.455 -22.530 1.00 94.56 150 ASP A C 1
ATOM 1205 O O . ASP A 1 150 ? 19.905 -5.480 -22.871 1.00 94.56 150 ASP A O 1
ATOM 1209 N N . LYS A 1 151 ? 18.125 -4.515 -21.930 1.00 94.62 151 LYS A N 1
ATOM 1210 C CA . LYS A 1 151 ? 17.438 -5.782 -21.665 1.00 94.62 151 LYS A CA 1
ATOM 1211 C C . LYS A 1 151 ? 16.911 -6.443 -22.939 1.00 94.62 151 LYS A C 1
ATOM 1213 O O . LYS A 1 151 ? 16.997 -7.663 -23.062 1.00 94.62 151 LYS A O 1
ATOM 1218 N N . ILE A 1 152 ? 16.368 -5.655 -23.868 1.00 96.12 152 ILE A N 1
ATOM 1219 C CA . ILE A 1 152 ? 15.850 -6.135 -25.160 1.00 96.12 152 ILE A CA 1
ATOM 1220 C C . ILE A 1 152 ? 17.001 -6.459 -26.118 1.00 96.12 152 ILE A C 1
ATOM 1222 O O . ILE A 1 152 ? 16.952 -7.460 -26.834 1.00 96.12 152 ILE A O 1
ATOM 1226 N N . HIS A 1 153 ? 18.040 -5.624 -26.128 1.00 95.75 153 HIS A N 1
ATOM 1227 C CA . HIS A 1 153 ? 19.221 -5.797 -26.961 1.00 95.75 153 HIS A CA 1
ATOM 1228 C C . HIS A 1 153 ? 20.497 -5.631 -26.123 1.00 95.75 153 HIS A C 1
ATOM 1230 O O . HIS A 1 153 ? 21.019 -4.514 -26.014 1.00 95.75 153 HIS A O 1
ATOM 1236 N N . PRO A 1 154 ? 21.019 -6.729 -25.545 1.00 95.06 154 PRO A N 1
ATOM 1237 C CA . PRO A 1 154 ? 22.212 -6.688 -24.704 1.00 95.06 154 PRO A CA 1
ATOM 1238 C C . PRO A 1 154 ? 23.412 -6.058 -25.411 1.00 95.06 154 PRO A C 1
ATOM 1240 O O . PRO A 1 154 ? 23.790 -6.482 -26.501 1.00 95.06 154 PRO A O 1
ATOM 1243 N N . GLY A 1 155 ? 24.024 -5.054 -24.779 1.00 92.38 155 GLY A N 1
ATOM 1244 C CA . GLY A 1 155 ? 25.179 -4.335 -25.323 1.00 92.38 155 GLY A CA 1
ATOM 1245 C C . GLY A 1 155 ? 24.829 -3.149 -26.227 1.00 92.38 155 GLY A C 1
ATOM 1246 O O . GLY A 1 155 ? 25.741 -2.489 -26.721 1.00 92.38 155 GLY A O 1
ATOM 1247 N N . SER A 1 156 ? 23.540 -2.835 -26.419 1.00 93.50 156 SER A N 1
ATOM 1248 C CA . SER A 1 156 ? 23.106 -1.614 -27.126 1.00 93.50 156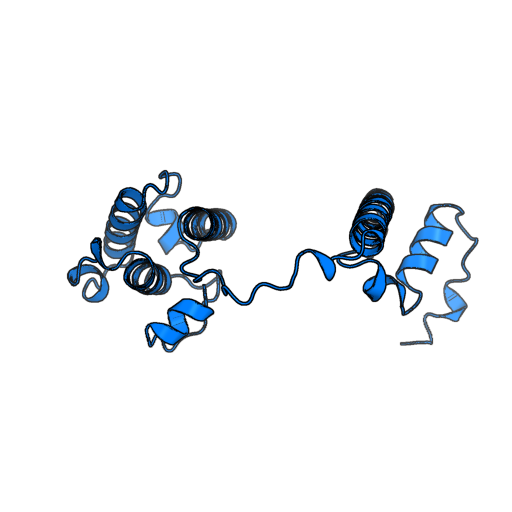 SER A CA 1
ATOM 1249 C C . SER A 1 156 ? 23.454 -0.330 -26.374 1.00 93.50 156 SER A C 1
ATOM 1251 O O . SER A 1 156 ? 23.589 0.731 -26.984 1.00 93.50 156 SER A O 1
ATOM 1253 N N . VAL A 1 157 ? 23.591 -0.412 -25.051 1.00 92.50 157 VAL A N 1
ATOM 1254 C CA . VAL A 1 157 ? 23.762 0.746 -24.180 1.00 92.50 157 VAL A CA 1
ATOM 1255 C C . VAL A 1 157 ? 25.188 0.801 -23.637 1.00 92.50 157 VAL A C 1
ATOM 1257 O O . VAL A 1 157 ? 25.657 -0.109 -22.951 1.00 92.50 157 VAL A O 1
ATOM 1260 N N . ASN A 1 158 ? 25.881 1.913 -23.895 1.00 89.31 158 ASN A N 1
ATOM 1261 C CA . 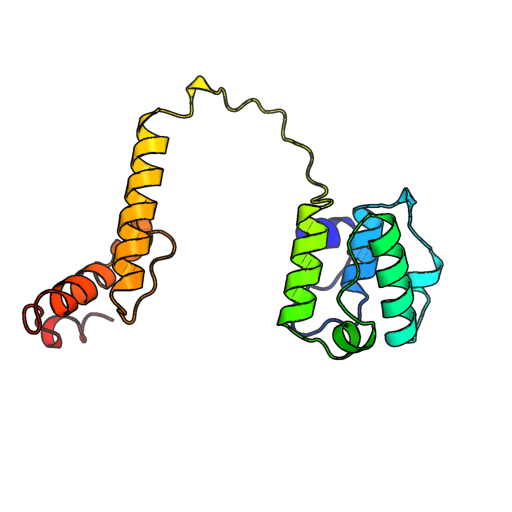ASN A 1 158 ? 27.204 2.163 -23.331 1.00 89.31 158 ASN A CA 1
ATOM 1262 C C . ASN A 1 158 ? 27.103 2.640 -21.874 1.00 89.31 158 ASN A C 1
ATOM 1264 O O . ASN A 1 158 ? 26.935 3.830 -21.602 1.00 89.31 158 ASN A O 1
ATOM 1268 N N . LYS A 1 159 ? 27.275 1.705 -20.937 1.00 81.12 159 LYS A N 1
ATOM 1269 C CA . LYS A 1 159 ? 27.172 1.961 -19.490 1.00 81.12 159 LYS A CA 1
ATOM 1270 C C . LYS A 1 159 ? 28.228 2.927 -18.942 1.00 81.12 159 LYS A C 1
ATOM 1272 O O . LYS A 1 159 ? 27.998 3.586 -17.932 1.00 81.12 159 LYS A O 1
ATOM 1277 N N . ALA A 1 160 ? 29.375 3.055 -19.611 1.00 79.06 160 ALA A N 1
ATOM 1278 C CA . ALA A 1 160 ? 30.457 3.932 -19.164 1.00 79.06 160 ALA A CA 1
ATOM 1279 C C . ALA A 1 160 ? 30.143 5.425 -19.362 1.00 79.06 160 ALA A C 1
ATOM 1281 O O . ALA A 1 160 ? 30.712 6.269 -18.674 1.00 79.06 160 ALA A O 1
ATOM 1282 N N . SER A 1 161 ? 29.239 5.764 -20.285 1.00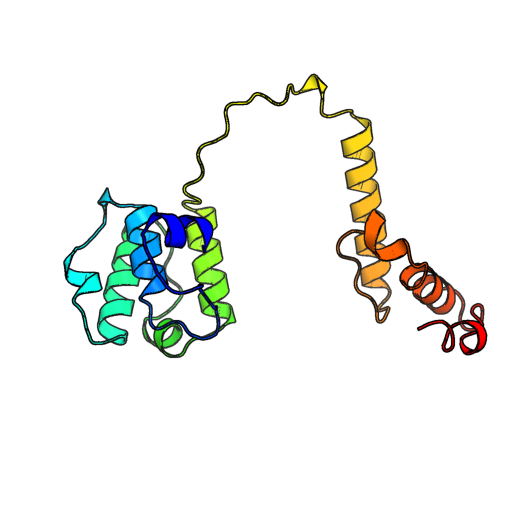 74.06 161 SER A N 1
ATOM 1283 C CA . SER A 1 161 ? 28.943 7.156 -20.640 1.00 74.06 161 SER A CA 1
ATOM 1284 C C . SER A 1 161 ? 28.058 7.889 -19.627 1.00 74.06 161 SER A C 1
ATOM 1286 O O . SER A 1 161 ? 28.062 9.115 -19.632 1.00 74.06 161 SER A O 1
ATOM 1288 N N . TYR A 1 162 ? 27.325 7.180 -18.761 1.00 68.19 162 TYR A N 1
ATOM 1289 C CA . TYR A 1 162 ? 26.357 7.799 -17.841 1.00 68.19 162 TYR A CA 1
ATOM 1290 C C . TYR A 1 162 ? 26.566 7.476 -16.354 1.00 68.19 162 TYR A C 1
ATOM 1292 O O . TYR A 1 162 ? 25.977 8.153 -15.519 1.00 68.19 162 TYR A O 1
ATOM 1300 N N . ASN A 1 163 ? 27.458 6.545 -15.988 1.00 58.06 163 ASN A N 1
ATOM 1301 C CA . ASN A 1 163 ? 27.900 6.383 -14.589 1.00 58.06 163 ASN A CA 1
ATOM 1302 C C . ASN A 1 163 ? 28.619 7.634 -14.028 1.00 58.06 163 ASN A C 1
ATOM 1304 O O . ASN A 1 163 ? 28.880 7.697 -12.836 1.00 58.06 163 ASN A O 1
ATOM 1308 N N . ASN A 1 164 ? 28.935 8.619 -14.878 1.00 52.09 164 ASN A N 1
ATOM 1309 C CA . ASN A 1 164 ? 29.523 9.908 -14.497 1.00 52.09 164 ASN A CA 1
ATOM 1310 C C . ASN A 1 164 ? 28.486 11.043 -14.364 1.00 52.09 164 ASN A C 1
ATOM 1312 O O . ASN A 1 164 ? 28.879 12.195 -14.196 1.00 52.09 164 ASN A O 1
ATOM 1316 N N . ALA A 1 165 ? 27.187 10.759 -14.521 1.00 53.59 165 ALA A N 1
ATOM 1317 C CA . ALA A 1 165 ? 26.143 11.786 -14.557 1.00 53.59 165 ALA A CA 1
ATOM 1318 C C . ALA A 1 165 ? 25.418 12.003 -13.213 1.00 53.59 165 ALA A C 1
ATOM 1320 O O . ALA A 1 165 ? 24.608 12.926 -13.130 1.00 53.59 165 ALA A O 1
ATOM 1321 N N . PHE A 1 166 ? 25.717 11.201 -12.182 1.00 45.59 166 PHE A N 1
ATOM 1322 C CA . PHE A 1 166 ? 25.157 11.312 -10.830 1.00 45.59 166 PHE A CA 1
ATOM 1323 C C . PHE A 1 166 ? 26.184 10.921 -9.767 1.00 45.59 166 PHE A C 1
ATOM 1325 O O . PHE A 1 166 ? 26.871 9.896 -9.976 1.00 45.59 166 PHE A O 1
#